Protein 6M4C (pdb70)

GO terms:
  GO:0030448 hyphal growth (P, IGI)
  GO:0032233 positive regulation of actin filament bundle assembly (P, IMP)
  GO:0030448 hyphal growth (P, IPI)

Secondary structure (DSSP, 8-state):
--S---STTSPEEEEE-TTS-HHHHHHHHHHHHHHHTTT---EEEETTT-HHHHHHHHHHTTT--S-EEEETTEEEEEHHHHHHHHHTT-HHHHHH--

Sequence (98 aa):
IEIRKHLESQPVYIFTSLAGGMQVILRSNNLAAILQGNGIKFEYRDLGTDEEAKKIWKRQANGKTLPGVVRGDDYIGNWQEIEDANEEYRLRELLYET

Nearest PDB structures (foldseek):
  6m4c-assembly1_A-2  TM=1.010E+00  e=4.811E-21  Candida albicans SC5314
  6abs-assembly1_B  TM=9.326E-01  e=2.387E-12  Saccharomyces cerevisiae S288C
  2mma-assembly1_A  TM=7.161E-01  e=2.991E-04  Arabidopsis thaliana
  2yan-assembly2_B  TM=6.961E-01  e=3.204E-04  Homo sapiens
  3zyw-assembly1_A  TM=6.732E-01  e=2.991E-04  Homo sapiens

InterPro domains:
  IPR006993 SH3-binding, glutamic acid-rich protein [PF04908] (809-892)
  IPR036249 Thioredoxin-like superfamily [SSF52833] (800-892)

Organism: Candida albicans (strain SC5314 / ATCC MYA-2876) (NCBI:txid237561)

B-factor: mean 99.26, std 18.31, range [59.46, 165.06]

Foldseek 3Di:
DDPDQCLLVWAKEKEFAPVQDPVLVVLVVVQVCLCVVVVHDHYYDHCVPCVLRVVLCVPAVVPDDHIAMATHSRGQTGSVVCVVCVVVVNNVVSRRVD

Radius of gyration: 12.98 Å; Cα contacts (8 Å, |Δi|>4): 142; chains: 1; bounding box: 20×44×30 Å

Solvent-accessible surface area: 5755 Å² total; per-residue (Å²): 166,84,116,78,51,110,52,109,92,48,68,12,26,0,2,8,29,131,98,36,44,80,128,26,84,86,11,5,87,84,3,14,62,35,0,141,69,50,69,8,92,56,122,100,55,37,34,51,123,39,76,70,0,106,64,34,30,71,76,72,0,123,74,80,88,30,0,0,0,0,5,17,68,58,22,18,0,4,89,81,64,1,24,79,9,38,126,105,197,133,8,116,95,36,0,28,135,89

Structure (mmCIF, N/CA/C/O backbone):
data_6M4C
#
_entry.id   6M4C
#
_cell.length_a   95.116
_cell.length_b   95.116
_cell.length_c   74.119
_cell.angle_alpha   90.00
_cell.angle_beta   90.00
_cell.angle_gamma   120.00
#
_symmetry.space_group_name_H-M   'P 61 2 2'
#
loop_
_entity.id
_entity.type
_entity.pdbx_description
1 polymer 'C. albicans actin interacting protein Aip5'
2 water water
#
loop_
_atom_site.group_PDB
_atom_site.id
_atom_site.type_symbol
_atom_site.label_atom_id
_atom_site.label_alt_id
_atom_site.label_comp_id
_atom_site.label_asym_id
_atom_site.label_entity_id
_atom_site.label_seq_id
_atom_site.pdbx_PDB_ins_code
_atom_site.Cartn_x
_atom_site.Cartn_y
_atom_site.Cartn_z
_atom_site.occupancy
_atom_site.B_iso_or_equiv
_atom_site.auth_seq_id
_atom_site.auth_comp_id
_atom_site.auth_asym_id
_atom_site.auth_atom_id
_atom_site.pdbx_PDB_model_num
ATOM 1 N N . ILE A 1 1 ? 17.279 70.871 41.704 1.00 119.35 2 ILE A N 1
ATOM 2 C CA . ILE A 1 1 ? 18.552 70.269 41.195 1.00 126.00 2 ILE A CA 1
ATOM 3 C C . ILE A 1 1 ? 18.527 70.330 39.674 1.00 132.01 2 ILE A C 1
ATOM 4 O O . ILE A 1 1 ? 18.840 71.367 39.095 1.00 158.55 2 ILE A O 1
ATOM 6 N N . GLU A 1 2 ? 18.157 69.204 39.056 1.00 123.42 3 GLU A N 1
ATOM 7 C CA . GLU A 1 2 ? 18.039 69.045 37.615 1.00 125.18 3 GLU A CA 1
ATOM 8 C C . GLU A 1 2 ? 16.906 68.048 37.402 1.00 131.16 3 GLU A C 1
ATOM 9 O O . GLU A 1 2 ? 16.209 67.731 38.357 1.00 153.09 3 GLU A O 1
ATOM 11 N N . ILE A 1 3 ? 16.723 67.531 36.182 1.00 123.63 4 ILE A N 1
ATOM 12 C CA . ILE A 1 3 ? 15.982 66.282 36.071 1.00 122.34 4 ILE A CA 1
ATOM 13 C C . ILE A 1 3 ? 16.977 65.112 36.042 1.00 137.78 4 ILE A C 1
ATOM 14 O O . ILE A 1 3 ? 16.904 64.241 35.172 1.00 130.90 4 ILE A O 1
ATOM 16 N N . ARG A 1 4 ? 17.920 65.104 37.004 1.00 136.55 5 ARG A N 1
ATOM 17 C CA . ARG A 1 4 ? 18.875 64.016 37.169 1.00 115.83 5 ARG A CA 1
ATOM 18 C C . ARG A 1 4 ? 18.165 62.878 37.909 1.00 136.74 5 ARG A C 1
ATOM 19 O O . ARG A 1 4 ? 17.591 63.112 38.975 1.00 118.88 5 ARG A O 1
ATOM 21 N N . LYS A 1 5 ? 18.162 61.675 37.292 1.00 149.63 6 LYS A N 1
ATOM 22 C CA . LYS A 1 5 ? 17.534 60.450 37.785 1.00 122.62 6 LYS A CA 1
ATOM 23 C C . LYS A 1 5 ? 18.072 60.139 39.171 1.00 141.44 6 LYS A C 1
ATOM 24 O O . LYS A 1 5 ? 17.410 60.484 40.145 1.00 144.93 6 LYS A O 1
ATOM 26 N N . HIS A 1 6 ? 19.255 59.489 39.222 1.00 131.02 7 HIS A N 1
ATOM 27 C CA . HIS A 1 6 ? 19.897 59.100 40.474 1.00 126.44 7 HIS A CA 1
ATOM 28 C C . HIS A 1 6 ? 19.124 57.963 41.147 1.00 117.69 7 HIS A C 1
ATOM 29 O O . HIS A 1 6 ? 19.707 57.155 41.875 1.00 97.22 7 HIS A O 1
ATOM 36 N N . LEU A 1 7 ? 17.803 57.933 40.923 1.00 90.56 8 LEU A N 1
ATOM 37 C CA . LEU A 1 7 ? 17.005 56.809 41.355 1.00 85.15 8 LEU A CA 1
ATOM 38 C C . LEU A 1 7 ? 17.498 55.580 40.608 1.00 98.12 8 LEU A C 1
ATOM 39 O O . LEU A 1 7 ? 17.356 54.460 41.093 1.00 99.11 8 LEU A O 1
ATOM 44 N N . GLU A 1 8 ? 18.070 55.805 39.416 1.00 109.41 9 GLU A N 1
ATOM 45 C CA . GLU A 1 8 ? 18.636 54.706 38.647 1.00 103.98 9 GLU A CA 1
ATOM 46 C C . GLU A 1 8 ? 19.923 54.214 39.321 1.00 100.35 9 GLU A C 1
ATOM 47 O O . GLU A 1 8 ? 20.229 53.020 39.321 1.00 97.16 9 GLU A O 1
ATOM 53 N N . SER A 1 9 ? 20.634 55.134 39.972 1.00 87.94 10 SER A N 1
ATOM 54 C CA . SER A 1 9 ? 21.924 54.817 40.552 1.00 93.46 10 SER A CA 1
ATOM 55 C C . SER A 1 9 ? 21.774 54.148 41.919 1.00 97.62 10 SER A C 1
ATOM 56 O O . SER A 1 9 ? 22.759 53.960 42.635 1.00 109.48 10 SER A O 1
ATOM 59 N N . GLN A 1 10 ? 20.551 53.774 42.288 1.00 92.42 11 GLN A N 1
ATOM 60 C CA . GLN A 1 10 ? 20.331 53.431 43.679 1.00 93.91 11 GLN A CA 1
ATOM 61 C C . GLN A 1 10 ? 20.257 51.920 43.847 1.00 90.23 11 GLN A C 1
ATOM 62 O O . GLN A 1 10 ? 19.784 51.224 42.958 1.00 95.31 11 GLN A O 1
ATOM 68 N N . PRO A 1 11 ? 20.744 51.375 44.983 1.00 86.44 12 PRO A N 1
ATOM 69 C CA . PRO A 1 11 ? 20.801 49.931 45.196 1.00 85.43 12 PRO A CA 1
ATOM 70 C C . PRO A 1 11 ? 19.445 49.263 45.053 1.00 79.24 12 PRO A C 1
ATOM 71 O O . PRO A 1 11 ? 18.498 49.644 45.724 1.00 104.25 12 PRO A O 1
ATOM 75 N N . VAL A 1 12 ? 19.355 48.257 44.187 1.00 77.31 13 VAL A N 1
ATOM 76 C CA . VAL A 1 12 ? 18.132 47.473 44.112 1.00 77.23 13 VAL A CA 1
ATOM 77 C C . VAL A 1 12 ? 18.301 46.171 44.897 1.00 81.51 13 VAL A C 1
ATOM 78 O O . VAL A 1 12 ? 19.303 45.489 44.768 1.00 91.78 13 VAL A O 1
ATOM 82 N N . TYR A 1 13 ? 17.328 45.841 45.745 1.00 82.17 14 TYR A N 1
ATOM 83 C CA . TYR A 1 13 ? 17.455 44.654 46.566 1.00 76.14 14 TYR A CA 1
ATOM 84 C C . TYR A 1 13 ? 16.232 43.797 46.343 1.00 81.82 14 TYR A C 1
ATOM 85 O O . TYR A 1 13 ? 15.143 44.331 46.133 1.00 90.84 14 TYR A O 1
ATOM 94 N N . ILE A 1 14 ? 16.463 42.482 46.365 1.00 76.98 15 ILE A N 1
ATOM 95 C CA . ILE A 1 14 ? 15.424 41.517 46.651 1.00 76.37 15 ILE A CA 1
ATOM 96 C C . ILE A 1 14 ? 15.444 41.205 48.145 1.00 92.53 15 ILE A C 1
ATOM 97 O O . ILE A 1 14 ? 16.416 40.651 48.663 1.00 91.35 15 ILE A O 1
ATOM 102 N N . PHE A 1 15 ? 14.353 41.589 48.826 1.00 92.77 16 PHE A N 1
ATOM 103 C CA . PHE A 1 15 ? 14.145 41.230 50.215 1.00 74.15 16 PHE A CA 1
ATOM 104 C C . PHE A 1 15 ? 13.576 39.820 50.217 1.00 76.94 16 PHE A C 1
ATOM 105 O O . PHE A 1 15 ? 12.728 39.505 49.380 1.00 82.94 16 PHE A O 1
ATOM 113 N N . THR A 1 16 ? 14.100 38.968 51.105 1.00 75.12 17 THR A N 1
ATOM 114 C CA . THR A 1 16 ? 13.672 37.577 51.136 1.00 80.83 17 THR A CA 1
ATOM 115 C C . THR A 1 16 ? 14.068 36.914 52.457 1.00 88.08 17 THR A C 1
ATOM 116 O O . THR A 1 16 ? 14.658 37.553 53.339 1.00 85.66 17 THR A O 1
ATOM 120 N N . SER A 1 17 ? 13.722 35.623 52.575 1.00 80.82 18 SER A N 1
ATOM 121 C CA . SER A 1 17 ? 14.144 34.831 53.719 1.00 96.94 18 SER A CA 1
ATOM 122 C C . SER A 1 17 ? 14.560 33.429 53.287 1.00 96.55 18 SER A C 1
ATOM 123 O O . SER A 1 17 ? 13.738 32.665 52.799 1.00 92.19 18 SER A O 1
ATOM 126 N N . LEU A 1 18 ? 15.834 33.095 53.519 1.00 105.96 19 LEU A N 1
ATOM 127 C CA . LEU A 1 18 ? 16.363 31.779 53.205 1.00 104.01 19 LEU A CA 1
ATOM 128 C C . LEU A 1 18 ? 15.820 30.758 54.196 1.00 101.51 19 LEU A C 1
ATOM 129 O O . LEU A 1 18 ? 16.034 29.563 54.035 1.00 103.97 19 LEU A O 1
ATOM 134 N N . ALA A 1 19 ? 15.109 31.235 55.214 1.00 106.05 20 ALA A N 1
ATOM 135 C CA . ALA A 1 19 ? 14.484 30.333 56.160 1.00 108.89 20 ALA A CA 1
ATOM 136 C C . ALA A 1 19 ? 12.972 30.308 55.930 1.00 119.20 20 ALA A C 1
ATOM 137 O O . ALA A 1 19 ? 12.212 29.832 56.771 1.00 126.47 20 ALA A O 1
ATOM 139 N N . GLY A 1 20 ? 12.540 30.796 54.762 1.00 115.92 21 GLY A N 1
ATOM 140 C CA . GLY A 1 20 ? 11.135 31.079 54.519 1.00 121.36 21 GLY A CA 1
ATOM 141 C C . GLY A 1 20 ? 10.376 29.935 53.853 1.00 123.34 21 GLY A C 1
ATOM 142 O O . GLY A 1 20 ? 9.173 30.063 53.603 1.00 122.18 21 GLY A O 1
ATOM 143 N N . GLY A 1 21 ? 11.077 28.825 53.584 1.00 96.84 22 GLY A N 1
ATOM 144 C CA . GLY A 1 21 ? 10.458 27.688 52.924 1.00 94.42 22 GLY A CA 1
ATOM 145 C C . GLY A 1 21 ? 10.759 27.722 51.433 1.00 104.50 22 GLY A C 1
ATOM 146 O O . GLY A 1 21 ? 11.197 28.755 50.939 1.00 118.07 22 GLY A O 1
ATOM 147 N N . MET A 1 22 ? 10.538 26.591 50.742 1.00 109.58 23 MET A N 1
ATOM 148 C CA . MET A 1 22 ? 10.985 26.402 49.368 1.00 108.48 23 MET A CA 1
ATOM 149 C C . MET A 1 22 ? 10.212 27.350 48.450 1.00 116.44 23 MET A C 1
ATOM 150 O O . MET A 1 22 ? 10.780 27.943 47.523 1.00 115.42 23 MET A O 1
ATOM 152 N N . GLN A 1 23 ? 8.921 27.535 48.759 1.00 109.10 24 GLN A N 1
ATOM 153 C CA . GLN A 1 23 ? 8.070 28.421 47.976 1.00 117.43 24 GLN A CA 1
ATOM 154 C C . GLN A 1 23 ? 8.708 29.805 47.863 1.00 113.18 24 GLN A C 1
ATOM 155 O O . GLN A 1 23 ? 8.749 30.377 46.783 1.00 111.56 24 GLN A O 1
ATOM 161 N N . VAL A 1 24 ? 9.208 30.327 48.986 1.00 109.88 25 VAL A N 1
ATOM 162 C CA . VAL A 1 24 ? 9.772 31.663 49.053 1.00 102.22 25 VAL A CA 1
ATOM 163 C C . VAL A 1 24 ? 11.075 31.752 48.257 1.00 118.31 25 VAL A C 1
ATOM 164 O O . VAL A 1 24 ? 11.269 32.725 47.529 1.00 122.89 25 VAL A O 1
ATOM 168 N N . ILE A 1 25 ? 11.975 30.765 48.408 1.00 115.95 26 ILE A N 1
ATOM 169 C CA . ILE A 1 25 ? 13.190 30.739 47.602 1.00 117.95 26 ILE A CA 1
ATOM 170 C C . ILE A 1 25 ? 12.833 30.486 46.131 1.00 120.31 26 ILE A C 1
ATOM 171 O O . ILE A 1 25 ? 13.506 30.990 45.228 1.00 116.12 26 ILE A O 1
ATOM 176 N N . LEU A 1 26 ? 11.766 29.712 45.883 1.00 113.83 27 LEU A N 1
ATOM 177 C CA . LEU A 1 26 ? 11.354 29.489 44.507 1.00 107.75 27 LEU A CA 1
ATOM 178 C C . LEU A 1 26 ? 10.909 30.814 43.889 1.00 109.05 27 LEU A C 1
ATOM 179 O O . LEU A 1 26 ? 11.320 31.147 42.784 1.00 105.23 27 LEU A O 1
ATOM 184 N N . ARG A 1 27 ? 10.064 31.546 44.628 1.00 105.32 28 ARG A N 1
ATOM 185 C CA . ARG A 1 27 ? 9.530 32.844 44.252 1.00 96.17 28 ARG A CA 1
ATOM 186 C C . ARG A 1 27 ? 10.683 33.835 44.120 1.00 97.24 28 ARG A C 1
ATOM 187 O O . ARG A 1 27 ? 10.597 34.794 43.353 1.00 101.40 28 ARG A O 1
ATOM 189 N N . SER A 1 28 ? 11.767 33.578 44.862 1.00 93.75 29 SER A N 1
ATOM 190 C CA . SER A 1 28 ? 12.930 34.444 44.818 1.00 94.73 29 SER A CA 1
ATOM 191 C C . SER A 1 28 ? 13.712 34.214 43.528 1.00 97.13 29 SER A C 1
ATOM 192 O O . SER A 1 28 ? 14.304 35.143 42.991 1.00 95.61 29 SER A O 1
ATOM 195 N N . ASN A 1 29 ? 13.704 32.981 43.012 1.00 92.22 30 ASN A N 1
ATOM 196 C CA . ASN A 1 29 ? 14.403 32.759 41.760 1.00 85.20 30 ASN A CA 1
ATOM 197 C C . ASN A 1 29 ? 13.693 33.484 40.626 1.00 93.10 30 ASN A C 1
ATOM 198 O O . ASN A 1 29 ? 14.327 34.222 39.872 1.00 98.95 30 ASN A O 1
ATOM 203 N N . ASN A 1 30 ? 12.370 33.294 40.575 1.00 99.04 31 ASN A N 1
ATOM 204 C CA . ASN A 1 30 ? 11.464 33.879 39.602 1.00 87.57 31 ASN A CA 1
ATOM 205 C C . ASN A 1 30 ? 11.611 35.391 39.571 1.00 89.11 31 ASN A C 1
ATOM 206 O O . ASN A 1 30 ? 11.661 36.000 38.502 1.00 105.97 31 ASN A O 1
ATOM 211 N N . LEU A 1 31 ? 11.686 35.986 40.759 1.00 79.21 32 LEU A N 1
ATOM 212 C CA . LEU A 1 31 ? 11.862 37.427 40.860 1.00 89.73 32 LEU A CA 1
ATOM 213 C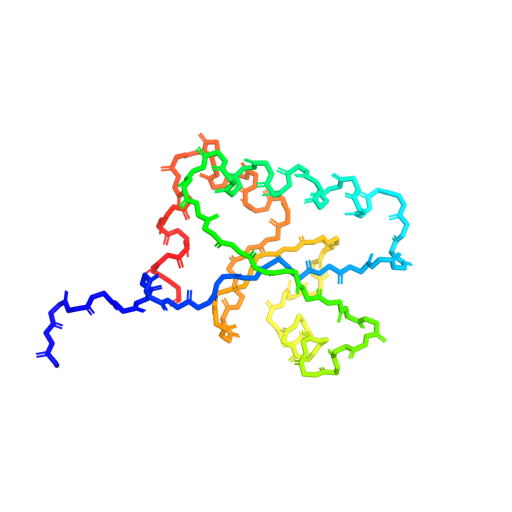 C . LEU A 1 31 ? 13.231 37.866 40.320 1.00 93.75 32 LEU A C 1
ATOM 214 O O . LEU A 1 31 ? 13.344 38.928 39.701 1.00 89.99 32 LEU A O 1
ATOM 219 N N . ALA A 1 32 ? 14.275 37.054 40.556 1.00 89.05 33 ALA A N 1
ATOM 220 C CA . ALA A 1 32 ? 15.608 37.402 40.095 1.00 76.67 33 ALA A CA 1
ATOM 221 C C . ALA A 1 32 ? 15.653 37.306 38.574 1.00 81.20 33 ALA A C 1
ATOM 222 O O . ALA A 1 32 ? 16.292 38.125 37.914 1.00 82.06 33 ALA A O 1
ATOM 224 N N . ALA A 1 33 ? 14.958 36.298 38.032 1.00 80.07 34 ALA A N 1
ATOM 225 C CA . ALA A 1 33 ? 14.919 36.065 36.595 1.00 79.48 34 ALA A CA 1
ATOM 226 C C . ALA A 1 33 ? 14.331 37.291 35.896 1.00 85.28 34 ALA A C 1
ATOM 227 O O . ALA A 1 33 ? 14.870 37.776 34.903 1.00 84.60 34 ALA A O 1
ATOM 229 N N . ILE A 1 34 ? 13.231 37.817 36.447 1.00 86.07 35 ILE A N 1
ATOM 230 C CA . ILE A 1 34 ? 12.651 39.024 35.894 1.00 77.19 35 ILE A CA 1
ATOM 231 C C . ILE A 1 34 ? 13.660 40.165 35.976 1.00 77.32 35 ILE A C 1
ATOM 232 O O . ILE A 1 34 ? 13.726 40.990 35.072 1.00 78.14 35 ILE A O 1
ATOM 237 N N . LEU A 1 35 ? 14.371 40.275 37.104 1.00 75.19 36 LEU A N 1
ATOM 238 C CA . LEU A 1 35 ? 15.203 41.451 37.281 1.00 77.58 36 LEU A CA 1
ATOM 239 C C . LEU A 1 35 ? 16.352 41.388 36.285 1.00 86.28 36 LEU A C 1
ATOM 240 O O . LEU A 1 35 ? 16.729 42.407 35.691 1.00 79.89 36 LEU A O 1
ATOM 245 N N . GLN A 1 36 ? 16.844 40.156 36.094 1.00 91.20 37 GLN A N 1
ATOM 246 C CA . GLN A 1 36 ? 18.048 39.897 35.328 1.00 90.11 37 GLN A CA 1
ATOM 247 C C . GLN A 1 36 ? 17.675 39.997 33.857 1.00 80.07 37 GLN A C 1
ATOM 248 O O . GLN A 1 36 ? 18.369 40.656 33.095 1.00 78.29 37 GLN A O 1
ATOM 254 N N . GLY A 1 37 ? 16.513 39.432 33.515 1.00 78.45 38 GLY A N 1
ATOM 255 C CA . GLY A 1 37 ? 15.845 39.648 32.238 1.00 84.73 38 GLY A CA 1
ATOM 256 C C . GLY A 1 37 ? 15.663 41.108 31.789 1.00 82.42 38 GLY A C 1
ATOM 257 O O . GLY A 1 37 ? 15.432 41.363 30.609 1.00 110.61 38 GLY A O 1
ATOM 258 N N . ASN A 1 38 ? 15.774 42.071 32.707 1.00 79.97 39 ASN A N 1
ATOM 259 C CA . ASN A 1 38 ? 15.393 43.436 32.415 1.00 73.33 39 ASN A CA 1
ATOM 260 C C . ASN A 1 38 ? 16.586 44.348 32.629 1.00 77.74 39 ASN A C 1
ATOM 261 O O . ASN A 1 38 ? 16.421 45.569 32.727 1.00 84.43 39 ASN A O 1
ATOM 266 N N . GLY A 1 39 ? 17.766 43.731 32.733 1.00 68.93 40 GLY A N 1
ATOM 267 C CA . GLY A 1 39 ? 18.991 44.503 32.858 1.00 70.28 40 GLY A CA 1
ATOM 268 C C . GLY A 1 39 ? 19.227 45.082 34.255 1.00 79.64 40 GLY A C 1
ATOM 269 O O . GLY A 1 39 ? 20.086 45.955 34.425 1.00 78.79 40 GLY A O 1
ATOM 270 N N . ILE A 1 40 ? 18.504 44.578 35.270 1.00 75.85 41 ILE A N 1
ATOM 271 C CA . ILE A 1 40 ? 18.499 45.283 36.544 1.00 80.99 41 ILE A CA 1
ATOM 272 C C . ILE A 1 40 ? 19.396 44.501 37.492 1.00 74.05 41 ILE A C 1
ATOM 273 O O . ILE A 1 40 ? 19.114 43.342 37.763 1.00 78.16 41 ILE A O 1
ATOM 278 N N . LYS A 1 41 ? 20.506 45.114 37.926 1.00 72.76 42 LYS A N 1
ATOM 279 C CA . LYS A 1 41 ? 21.398 44.462 38.884 1.00 83.50 42 LYS A CA 1
ATOM 280 C C . LYS A 1 41 ? 20.730 44.515 40.261 1.00 76.72 42 LYS A C 1
ATOM 281 O O . LYS A 1 41 ? 19.934 45.413 40.510 1.00 78.36 42 LYS A O 1
ATOM 283 N N . PHE A 1 42 ? 21.062 43.567 41.152 1.00 90.14 43 PHE A N 1
ATOM 284 C CA . PHE A 1 42 ? 20.462 43.517 42.482 1.00 82.60 43 PHE A CA 1
ATOM 285 C C . PHE A 1 42 ? 21.270 42.687 43.493 1.00 79.16 43 PHE A C 1
ATOM 286 O O . PHE A 1 42 ? 21.980 41.757 43.134 1.00 103.15 43 PHE A O 1
ATOM 294 N N . GLU A 1 43 ? 21.153 43.024 44.784 1.00 87.92 44 GLU A N 1
ATOM 295 C CA . GLU A 1 43 ? 21.693 42.209 45.863 1.00 79.03 44 GLU A CA 1
ATOM 296 C C . GLU A 1 43 ? 20.523 41.710 46.703 1.00 80.39 44 GLU A C 1
ATOM 297 O O . GLU A 1 43 ? 19.548 42.439 46.866 1.00 98.46 44 GLU A O 1
ATOM 303 N N . TYR A 1 44 ? 20.637 40.480 47.233 1.00 84.03 45 TYR A N 1
ATOM 304 C CA . TYR A 1 44 ? 19.686 39.911 48.179 1.00 82.73 45 TYR A CA 1
ATOM 305 C C . TYR A 1 44 ? 19.911 40.471 49.588 1.00 89.86 45 TYR A C 1
ATOM 306 O O . TYR A 1 44 ? 21.020 40.878 49.944 1.00 85.88 45 TYR A O 1
ATOM 315 N N . ARG A 1 45 ? 18.822 40.545 50.370 1.00 97.86 46 ARG A N 1
ATOM 316 C CA . ARG A 1 45 ? 18.855 40.895 51.788 1.00 81.43 46 ARG A CA 1
ATOM 317 C C . ARG A 1 45 ? 18.030 39.842 52.514 1.00 84.94 46 ARG A C 1
ATOM 318 O O . ARG A 1 45 ? 16.924 39.530 52.058 1.00 80.34 46 ARG A O 1
ATOM 326 N N . ASP A 1 46 ? 18.610 39.258 53.579 1.00 79.52 47 ASP A N 1
ATOM 327 C CA . ASP A 1 46 ? 17.958 38.231 54.376 1.00 92.82 47 ASP A CA 1
ATOM 328 C C . ASP A 1 46 ? 17.312 38.891 55.592 1.00 106.96 47 ASP A C 1
ATOM 329 O O . ASP A 1 46 ? 17.921 39.725 56.254 1.00 94.72 47 ASP A O 1
ATOM 334 N N . LEU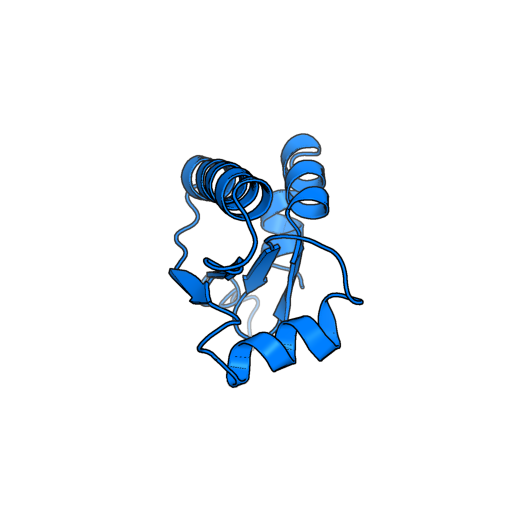 A 1 47 ? 16.066 38.510 55.883 1.00 113.16 48 LEU A N 1
ATOM 335 C CA . LEU A 1 47 ? 15.338 39.118 56.985 1.00 122.47 48 LEU A CA 1
ATOM 336 C C . LEU A 1 47 ? 15.546 38.293 58.253 1.00 118.79 48 LEU A C 1
ATOM 337 O O . LEU A 1 47 ? 14.883 38.515 59.263 1.00 158.11 48 LEU A O 1
ATOM 342 N N . GLY A 1 48 ? 16.444 37.311 58.150 1.00 99.78 49 GLY A N 1
ATOM 343 C CA . GLY A 1 48 ? 16.829 36.444 59.245 1.00 103.44 49 GLY A CA 1
ATOM 344 C C . GLY A 1 48 ? 18.047 36.996 59.982 1.00 109.36 49 GLY A C 1
ATOM 345 O O . GLY A 1 48 ? 18.298 36.612 61.120 1.00 130.52 49 GLY A O 1
ATOM 346 N N . THR A 1 49 ? 18.755 37.938 59.341 1.00 99.94 50 THR A N 1
ATOM 347 C CA . THR A 1 49 ? 20.099 38.323 59.731 1.00 102.69 50 THR A CA 1
ATOM 348 C C . THR A 1 49 ? 20.312 39.805 59.433 1.00 101.96 50 THR A C 1
ATOM 349 O O . THR A 1 49 ? 21.383 40.344 59.708 1.00 103.32 50 THR A O 1
ATOM 353 N N . ASP A 1 50 ? 19.281 40.475 58.900 1.00 120.02 51 ASP A N 1
ATOM 354 C CA . ASP A 1 50 ? 19.384 41.907 58.641 1.00 126.85 51 ASP A CA 1
ATOM 355 C C . ASP A 1 50 ? 18.253 42.650 59.350 1.00 118.85 51 ASP A C 1
ATOM 356 O O . ASP A 1 50 ? 17.225 42.927 58.749 1.00 125.86 51 ASP A O 1
ATOM 361 N N . GLU A 1 51 ? 18.462 42.989 60.626 1.00 115.69 52 GLU A N 1
ATOM 362 C CA . GLU A 1 51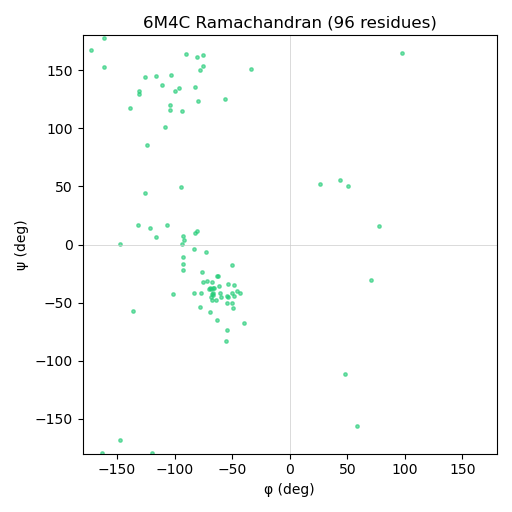 ? 17.499 43.755 61.399 1.00 113.14 52 GLU A CA 1
ATOM 363 C C . GLU A 1 51 ? 17.095 44.998 60.597 1.00 108.39 52 GLU A C 1
ATOM 364 O O . GLU A 1 51 ? 15.911 45.257 60.397 1.00 113.68 52 GLU A O 1
ATOM 366 N N . GLU A 1 52 ? 18.074 45.758 60.092 1.00 104.35 53 GLU A N 1
ATOM 367 C CA . GLU A 1 52 ? 17.762 46.935 59.289 1.00 110.56 53 GLU A CA 1
ATOM 368 C C . GLU A 1 52 ? 16.683 46.638 58.239 1.00 125.48 53 GLU A C 1
ATOM 369 O O . GLU A 1 52 ? 15.799 47.460 58.060 1.00 135.41 53 GLU A O 1
ATOM 371 N N . ALA A 1 53 ? 16.723 45.459 57.590 1.00 128.81 54 ALA A N 1
ATOM 372 C CA . ALA A 1 53 ? 15.880 45.118 56.445 1.00 106.25 54 ALA A CA 1
ATOM 373 C C . ALA A 1 53 ? 14.494 44.624 56.855 1.00 104.02 54 ALA A C 1
ATOM 374 O O . ALA A 1 53 ? 13.507 44.950 56.207 1.00 118.42 54 ALA A O 1
ATOM 376 N N . LYS A 1 54 ? 14.437 43.793 57.897 1.00 101.00 55 LYS A N 1
ATOM 377 C CA . LYS A 1 54 ? 13.205 43.348 58.531 1.00 108.54 55 LYS A CA 1
ATOM 378 C C . LYS A 1 54 ? 12.310 44.560 58.807 1.00 115.74 55 LYS A C 1
ATOM 379 O O . LYS A 1 54 ? 11.079 44.461 58.729 1.00 87.58 55 LYS A O 1
ATOM 385 N N . LYS A 1 55 ? 12.966 45.693 59.132 1.00 104.82 56 LYS A N 1
ATOM 386 C CA . LYS A 1 55 ? 12.348 46.927 59.595 1.00 98.25 56 LYS A CA 1
ATOM 387 C C . LYS A 1 55 ? 12.054 47.867 58.429 1.00 112.28 56 LYS A C 1
ATOM 388 O O . LYS A 1 55 ? 11.608 48.990 58.643 1.00 138.54 56 LYS A O 1
ATOM 390 N N . ILE A 1 56 ? 12.308 47.425 57.194 1.00 118.97 57 ILE A N 1
ATOM 391 C CA . ILE A 1 56 ? 11.750 48.148 56.063 1.00 97.17 57 ILE A CA 1
ATOM 392 C C . ILE A 1 56 ? 10.542 47.349 55.607 1.00 93.04 57 ILE A C 1
ATOM 393 O O . ILE A 1 56 ? 9.475 47.900 55.350 1.00 96.17 57 ILE A O 1
ATOM 398 N N . TRP A 1 57 ? 10.705 46.029 55.563 1.00 83.35 58 TRP A N 1
ATOM 399 C CA . TRP A 1 57 ? 9.567 45.251 55.126 1.00 93.35 58 TRP A CA 1
ATOM 400 C C . TRP A 1 57 ? 8.413 45.477 56.087 1.00 111.53 58 TRP A C 1
ATOM 401 O O . TRP A 1 57 ? 7.276 45.519 55.629 1.00 122.77 58 TRP A O 1
ATOM 412 N N . LYS A 1 58 ? 8.738 45.637 57.388 1.00 120.29 59 LYS A N 1
ATOM 413 C CA . LYS A 1 58 ? 7.791 45.936 58.458 1.00 116.24 59 LYS A CA 1
ATOM 414 C C . LYS A 1 58 ? 6.977 47.180 58.111 1.00 112.25 59 LYS A C 1
ATOM 415 O O . LYS A 1 58 ? 5.791 47.076 57.783 1.00 102.12 59 LYS A O 1
ATOM 417 N N . ARG A 1 59 ? 7.630 48.348 58.191 1.00 90.77 60 ARG A N 1
ATOM 418 C CA . ARG A 1 59 ? 7.020 49.590 57.744 1.00 89.29 60 ARG A CA 1
ATOM 419 C C . ARG A 1 59 ? 6.223 49.383 56.441 1.00 108.43 60 ARG A C 1
ATOM 420 O O . ARG A 1 59 ? 4.992 49.386 56.473 1.00 104.80 60 ARG A O 1
ATOM 422 N N . GLN A 1 60 ? 6.903 49.089 55.314 1.00 110.75 61 GLN A N 1
ATOM 423 C CA . GLN A 1 60 ? 6.407 49.409 53.976 1.00 97.89 61 GLN A CA 1
ATOM 424 C C . GLN A 1 60 ? 5.597 48.309 53.273 1.00 95.46 61 GLN A C 1
ATOM 425 O O . GLN A 1 60 ? 4.820 48.597 52.372 1.00 114.16 61 GLN A O 1
ATOM 431 N N . ALA A 1 61 ? 5.738 47.045 53.644 1.00 90.40 62 ALA A N 1
ATOM 432 C CA . ALA A 1 61 ? 5.214 46.036 52.742 1.00 91.03 62 ALA A CA 1
ATOM 433 C C . ALA A 1 61 ? 3.719 45.813 52.930 1.00 105.28 62 ALA A C 1
ATOM 434 O O . ALA A 1 61 ? 3.136 44.984 52.221 1.00 102.46 62 ALA A O 1
ATOM 436 N N . ASN A 1 62 ? 3.146 46.499 53.935 1.00 127.88 63 ASN A N 1
ATOM 437 C CA . ASN A 1 62 ? 1.826 46.188 54.472 1.00 111.84 63 ASN A CA 1
ATOM 438 C C . ASN A 1 62 ? 1.686 44.677 54.639 1.00 109.52 63 ASN A C 1
ATOM 439 O O . ASN A 1 62 ? 0.758 44.085 54.078 1.00 91.93 63 ASN A O 1
ATOM 444 N N . GLY A 1 63 ? 2.647 44.099 55.393 1.00 99.70 64 GLY A N 1
ATOM 445 C CA . GLY A 1 63 ? 2.856 42.671 55.575 1.00 85.66 64 GLY A CA 1
ATOM 446 C C . GLY A 1 63 ? 2.344 41.845 54.393 1.00 107.89 64 GLY A C 1
ATOM 447 O O . GLY A 1 63 ? 1.578 40.900 54.589 1.00 104.94 64 GLY A O 1
ATOM 448 N N . LYS A 1 64 ? 2.760 42.204 53.165 1.00 108.84 65 LYS A N 1
ATOM 449 C CA . LYS A 1 64 ? 2.552 41.295 52.045 1.00 114.79 65 LYS A CA 1
ATOM 450 C C . LYS A 1 64 ? 3.651 40.236 52.060 1.00 106.12 65 LYS A C 1
ATOM 451 O O . LYS A 1 64 ? 4.702 40.457 52.658 1.00 106.87 65 LYS A O 1
ATOM 457 N N . THR A 1 65 ? 3.400 39.124 51.351 1.00 106.82 66 THR A N 1
ATOM 458 C CA . THR A 1 65 ? 4.072 37.838 51.490 1.00 100.50 66 THR A CA 1
ATOM 459 C C . THR A 1 65 ? 5.308 37.686 50.598 1.00 120.81 66 THR A C 1
ATOM 460 O O . THR A 1 65 ? 5.462 38.406 49.613 1.00 122.32 66 THR A O 1
ATOM 464 N N . LEU A 1 66 ? 6.139 36.679 50.936 1.00 146.07 67 LEU A N 1
ATOM 465 C CA . LEU A 1 66 ? 7.251 36.126 50.158 1.00 117.80 67 LEU A CA 1
ATOM 466 C C . LEU A 1 66 ? 8.270 37.215 49.837 1.00 104.69 67 LEU A C 1
ATOM 467 O O . LEU A 1 66 ? 8.345 38.183 50.613 1.00 94.55 67 LEU A O 1
ATOM 469 N N . PRO A 1 67 ? 9.093 37.064 48.751 1.00 97.97 68 PRO A N 1
ATOM 470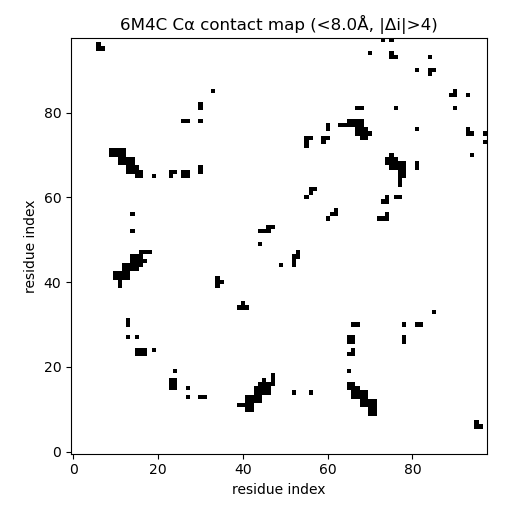 C CA . PRO A 1 67 ? 10.139 38.039 48.426 1.00 90.46 68 PRO A CA 1
ATOM 471 C C . PRO A 1 67 ? 9.558 39.308 47.814 1.00 91.69 68 PRO A C 1
ATOM 472 O O . PRO A 1 67 ? 8.434 39.332 47.320 1.00 94.84 68 PRO A O 1
ATOM 476 N N . GLY A 1 68 ? 10.364 40.362 47.812 1.00 85.72 69 GLY A N 1
ATOM 477 C CA . GLY A 1 68 ? 9.975 41.548 47.080 1.00 80.00 69 GLY A CA 1
ATOM 478 C C . GLY A 1 68 ? 11.184 42.428 46.816 1.00 84.74 69 GLY A C 1
ATOM 479 O O . GLY A 1 68 ? 12.279 42.128 47.288 1.00 84.47 69 GLY A O 1
ATOM 480 N N . VAL A 1 69 ? 10.937 43.530 46.104 1.00 69.56 70 VAL A N 1
ATOM 481 C CA . VAL A 1 69 ? 12.007 44.363 45.609 1.00 74.36 70 VAL A CA 1
ATOM 482 C C . VAL A 1 69 ? 11.964 45.663 46.381 1.00 75.70 70 VAL A C 1
ATOM 483 O O . VAL A 1 69 ? 10.896 46.223 46.535 1.00 94.31 70 VAL A O 1
ATOM 487 N N . VAL A 1 70 ? 13.135 46.158 46.778 1.00 77.92 71 VAL A N 1
ATOM 488 C CA . VAL A 1 70 ? 13.256 47.432 47.457 1.00 77.83 71 VAL A CA 1
ATOM 489 C C . VAL A 1 70 ? 14.351 48.225 46.760 1.00 90.47 71 VAL A C 1
ATOM 490 O O . VAL A 1 70 ? 15.444 47.726 46.525 1.00 96.49 71 VAL A O 1
ATOM 494 N N . ARG A 1 71 ? 14.059 49.479 46.455 1.00 95.05 72 ARG A N 1
ATOM 495 C CA . ARG A 1 71 ? 15.083 50.321 45.882 1.00 91.36 72 ARG A CA 1
ATOM 496 C C . ARG A 1 71 ? 15.574 51.258 46.984 1.00 90.90 72 ARG A C 1
ATOM 497 O O . ARG A 1 71 ? 14.796 52.016 47.549 1.00 105.02 72 ARG A O 1
ATOM 505 N N . GLY A 1 72 ? 16.875 51.177 47.287 1.00 95.95 73 GLY A N 1
ATOM 506 C CA . GLY A 1 72 ? 17.486 51.817 48.440 1.00 87.45 73 GLY A CA 1
ATOM 507 C C . GLY A 1 72 ? 16.678 51.537 49.697 1.00 96.37 73 GLY A C 1
ATOM 508 O O . GLY A 1 72 ? 16.559 50.392 50.133 1.00 95.68 73 GLY A O 1
ATOM 509 N N . ASP A 1 73 ? 16.058 52.599 50.213 1.00 102.23 74 ASP A N 1
ATOM 510 C CA . ASP A 1 73 ? 15.316 52.495 51.451 1.00 98.00 74 ASP A CA 1
ATOM 511 C C . ASP A 1 73 ? 13.846 52.197 51.169 1.00 98.98 74 ASP A C 1
ATOM 512 O O . ASP A 1 73 ? 13.145 51.794 52.096 1.00 113.27 74 ASP A O 1
ATOM 514 N N . ASP A 1 74 ? 13.421 52.295 49.894 1.00 89.29 75 ASP A N 1
ATOM 515 C CA . ASP A 1 74 ? 12.016 52.457 49.516 1.00 88.94 75 ASP A CA 1
ATOM 516 C C . ASP A 1 74 ? 11.401 51.206 48.876 1.00 73.30 75 ASP A C 1
ATOM 517 O O . ASP A 1 74 ? 11.541 50.987 47.679 1.00 91.64 75 ASP A O 1
ATOM 522 N N . TYR A 1 75 ? 10.631 50.424 49.641 1.00 82.13 76 TYR A N 1
ATOM 523 C CA . TYR A 1 75 ? 9.767 49.381 49.087 1.00 81.65 76 TYR A CA 1
ATOM 524 C C . TYR A 1 75 ? 9.201 49.793 47.721 1.00 85.47 76 TYR A C 1
ATOM 525 O O . TYR A 1 75 ? 8.991 50.980 47.453 1.00 91.82 76 TYR A O 1
ATOM 534 N N . ILE A 1 76 ? 8.937 48.790 46.870 1.00 78.37 77 ILE A N 1
ATOM 535 C CA . ILE A 1 76 ? 8.567 48.980 45.474 1.00 72.52 77 ILE A CA 1
ATOM 536 C C . ILE A 1 76 ? 7.419 48.030 45.214 1.00 74.82 77 ILE A C 1
ATOM 537 O O . ILE A 1 76 ? 6.320 48.412 44.806 1.00 81.63 77 ILE A O 1
ATOM 542 N N . GLY A 1 77 ? 7.706 46.765 45.472 1.00 75.57 78 GLY A N 1
ATOM 543 C CA . GLY A 1 77 ? 6.738 45.755 45.106 1.00 88.49 78 GLY A CA 1
ATOM 544 C C . GLY A 1 77 ? 7.184 44.418 45.653 1.00 85.89 78 GLY A C 1
ATOM 545 O O . GLY A 1 77 ? 8.306 44.275 46.120 1.00 102.54 78 GLY A O 1
ATOM 546 N N . ASN A 1 78 ? 6.282 43.460 45.620 1.00 79.69 79 ASN A N 1
ATOM 547 C CA . ASN A 1 78 ? 6.612 42.161 46.155 1.00 82.46 79 ASN A CA 1
ATOM 548 C C . ASN A 1 78 ? 6.472 41.218 44.971 1.00 86.72 79 ASN A C 1
ATOM 549 O O . ASN A 1 78 ? 6.118 41.653 43.877 1.00 83.33 79 ASN A O 1
ATOM 554 N N . TRP A 1 79 ? 6.712 39.929 45.192 1.00 85.63 80 TRP A N 1
ATOM 555 C CA . TRP A 1 79 ? 6.853 39.060 44.048 1.00 89.71 80 TRP A CA 1
ATOM 556 C C . TRP A 1 79 ? 5.637 39.189 43.13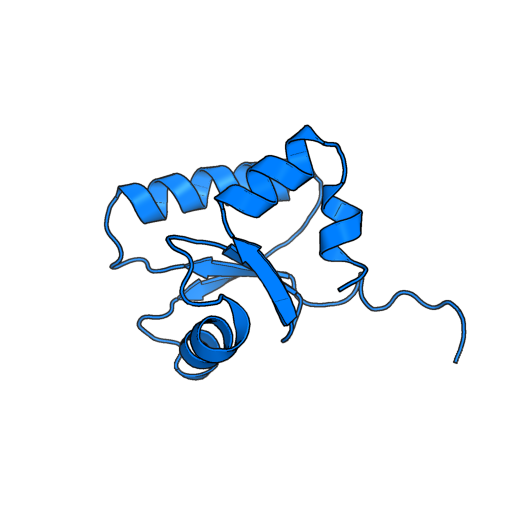8 1.00 94.80 80 TRP A C 1
ATOM 557 O O . TRP A 1 79 ? 5.771 39.095 41.928 1.00 109.76 80 TRP A O 1
ATOM 568 N N . GLN A 1 80 ? 4.460 39.409 43.725 1.00 108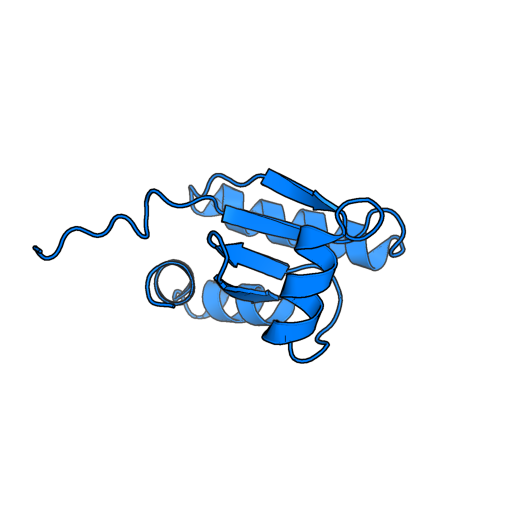.56 81 GLN A N 1
ATOM 569 C CA . GLN A 1 80 ? 3.225 39.388 42.958 1.00 113.85 81 GLN A CA 1
ATOM 570 C C . GLN A 1 80 ? 3.096 40.704 42.191 1.00 108.90 81 GLN A C 1
ATOM 571 O O . GLN A 1 80 ? 2.910 40.723 40.975 1.00 91.19 81 GLN A O 1
ATOM 577 N N . GLU A 1 81 ? 3.197 41.807 42.934 1.00 98.22 82 GLU A N 1
ATOM 578 C CA . GLU A 1 81 ? 3.157 43.131 42.352 1.00 90.91 82 GLU A CA 1
ATOM 579 C C . GLU A 1 81 ? 4.117 43.223 41.167 1.00 104.75 82 GLU A C 1
ATOM 580 O O . GLU A 1 81 ? 3.687 43.618 40.089 1.00 106.96 82 GLU A O 1
ATOM 586 N N . ILE A 1 82 ? 5.403 42.877 41.389 1.00 105.56 83 ILE A N 1
ATOM 587 C CA . ILE A 1 82 ? 6.459 42.884 40.379 1.00 88.43 83 ILE A CA 1
ATOM 588 C C . ILE A 1 82 ? 6.071 42.041 39.163 1.00 90.83 83 ILE A C 1
ATOM 589 O O . ILE A 1 82 ? 6.166 42.534 38.036 1.00 82.90 83 ILE A O 1
ATOM 594 N N . GLU A 1 83 ? 5.628 40.792 39.404 1.00 87.48 84 GLU A N 1
ATOM 595 C CA . GLU A 1 83 ? 5.057 39.936 38.371 1.00 97.81 84 GLU A CA 1
ATOM 596 C C . GLU A 1 83 ? 4.011 40.727 37.592 1.00 106.16 84 GLU A C 1
ATOM 597 O O . GLU A 1 83 ? 4.023 40.684 36.371 1.00 97.10 84 GLU A O 1
ATOM 599 N N . ASP A 1 84 ?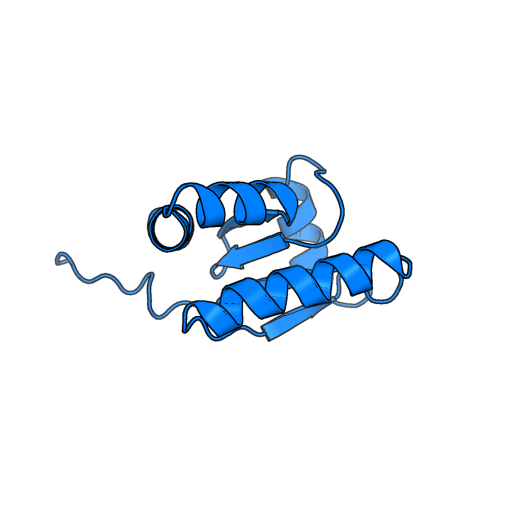 3.146 41.478 38.297 1.00 121.39 85 ASP A N 1
ATOM 600 C CA . ASP A 1 84 ? 2.128 42.298 37.644 1.00 102.19 85 ASP A CA 1
ATOM 601 C C . ASP A 1 84 ? 2.814 43.368 36.787 1.00 99.59 85 ASP A C 1
ATOM 602 O O . ASP A 1 84 ? 2.730 43.302 35.564 1.00 100.69 85 ASP A O 1
ATOM 607 N N . ALA A 1 85 ? 3.547 44.295 37.422 1.00 90.31 86 ALA A N 1
ATOM 608 C CA . ALA A 1 85 ? 4.238 45.387 36.742 1.00 83.53 86 ALA A CA 1
ATOM 609 C C . ALA A 1 85 ? 4.950 44.899 35.474 1.00 107.21 86 ALA A C 1
ATOM 610 O O . ALA A 1 85 ? 4.920 45.565 34.437 1.00 104.47 86 ALA A O 1
ATOM 612 N N . ASN A 1 86 ? 5.590 43.723 35.553 1.00 107.33 87 ASN A N 1
ATOM 613 C CA . ASN A 1 86 ? 6.403 43.222 34.458 1.00 94.74 87 ASN A CA 1
ATOM 614 C C . ASN A 1 86 ? 5.530 42.872 33.256 1.00 94.67 87 ASN A C 1
ATOM 615 O O . ASN A 1 86 ? 5.895 43.184 32.123 1.00 101.46 87 ASN A O 1
ATOM 620 N N . GLU A 1 87 ? 4.381 42.228 33.514 1.00 98.99 88 GLU A N 1
ATOM 621 C CA . GLU A 1 87 ? 3.494 41.784 32.450 1.00 93.75 88 GLU A CA 1
ATOM 622 C C . GLU 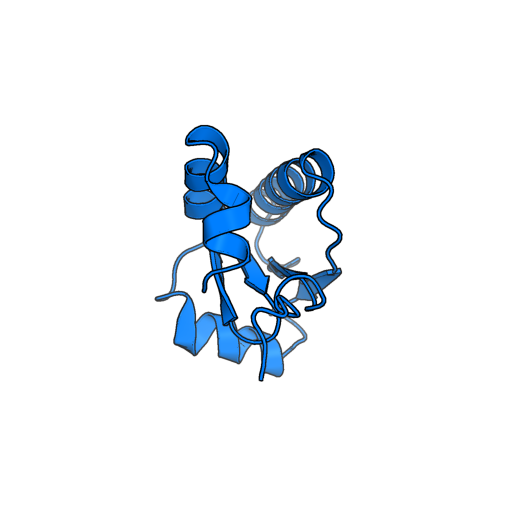A 1 87 ? 2.847 43.000 31.791 1.00 92.40 88 GLU A C 1
ATOM 623 O O . GLU A 1 87 ? 2.728 43.053 30.568 1.00 102.45 88 GLU A O 1
ATOM 629 N N . GLU A 1 88 ? 2.499 44.004 32.604 1.00 95.56 89 GLU A N 1
ATOM 630 C CA . GLU A 1 88 ? 1.940 45.258 32.110 1.00 108.65 89 GLU A CA 1
ATOM 631 C C . GLU A 1 88 ? 3.037 46.210 31.599 1.00 105.29 89 GLU A C 1
ATOM 632 O O . GLU A 1 88 ? 2.764 47.384 31.338 1.00 95.20 89 GLU A O 1
ATOM 638 N N . TYR A 1 89 ? 4.272 45.700 31.437 1.00 91.01 90 TYR A N 1
ATOM 639 C CA . TYR A 1 89 ? 5.388 46.467 30.900 1.00 86.94 90 TYR A CA 1
ATOM 640 C C . TYR A 1 89 ? 5.531 47.796 31.637 1.00 82.66 90 TYR A C 1
ATOM 641 O O . TYR A 1 89 ? 5.647 48.845 31.005 1.00 77.15 90 TYR A O 1
ATOM 650 N N . ARG A 1 90 ? 5.564 47.740 32.972 1.00 92.73 91 ARG A N 1
ATOM 651 C CA . ARG A 1 90 ? 5.606 48.958 33.769 1.00 108.57 91 ARG A CA 1
ATOM 652 C C . ARG A 1 90 ? 6.693 48.883 34.847 1.00 113.31 91 ARG A C 1
ATOM 653 O O . ARG A 1 90 ? 6.692 49.696 35.773 1.00 102.83 91 ARG A O 1
ATOM 661 N N . LEU A 1 91 ? 7.635 47.933 34.705 1.00 107.92 92 LEU A N 1
ATOM 662 C CA . LEU A 1 91 ? 8.523 47.551 35.794 1.00 83.14 92 LEU A CA 1
ATOM 663 C C . LEU A 1 91 ? 9.469 48.688 36.156 1.00 73.28 92 LEU A C 1
ATOM 664 O O . LEU A 1 91 ? 9.675 48.955 37.338 1.00 83.68 92 LEU A O 1
ATOM 669 N N . ARG A 1 92 ? 10.004 49.370 35.143 1.00 75.35 93 ARG A N 1
ATOM 670 C CA . ARG A 1 92 ? 11.051 50.350 35.377 1.00 81.02 93 ARG A CA 1
ATOM 671 C C . ARG A 1 92 ? 10.433 51.617 35.958 1.00 94.41 93 ARG A C 1
ATOM 672 O O . ARG A 1 92 ? 11.102 52.376 36.665 1.00 102.52 93 ARG A O 1
ATOM 680 N N . GLU A 1 93 ? 9.135 51.789 35.673 1.00 105.85 94 GLU A N 1
ATOM 681 C CA . GLU A 1 93 ? 8.315 52.851 36.229 1.00 91.23 94 GLU A CA 1
ATOM 682 C C . GLU A 1 93 ? 8.079 52.616 37.724 1.00 91.61 94 GLU A C 1
ATOM 683 O O . GLU A 1 93 ? 8.485 53.494 38.499 1.00 89.51 94 GLU A O 1
ATOM 689 N N . LEU A 1 94 ? 7.479 51.457 38.131 1.00 72.59 95 LEU A N 1
ATOM 690 C CA . LEU A 1 94 ? 7.353 51.188 39.574 1.00 91.72 95 LEU A CA 1
ATOM 691 C C . LEU A 1 94 ? 8.718 51.384 40.206 1.00 97.59 95 LEU A C 1
ATOM 692 O O . LEU A 1 94 ? 8.808 52.054 41.232 1.00 118.75 95 LEU A O 1
ATOM 694 N N . LEU A 1 95 ? 9.761 50.902 39.509 1.00 95.43 96 LEU A N 1
ATOM 695 C CA . LEU A 1 95 ? 11.096 50.865 40.077 1.00 92.99 96 LEU A CA 1
ATOM 696 C C . LEU A 1 95 ? 11.673 52.263 40.298 1.00 84.01 96 LEU A C 1
ATOM 697 O O . LEU A 1 95 ? 12.305 52.510 41.330 1.00 81.21 96 LEU A O 1
ATOM 702 N N . TYR A 1 96 ? 11.503 53.163 39.328 1.00 83.72 97 TYR A N 1
ATOM 703 C CA . TYR A 1 96 ? 12.318 54.373 39.374 1.00 101.17 97 TYR A CA 1
ATOM 704 C C . TYR A 1 96 ? 11.478 55.629 39.567 1.00 104.41 97 TYR A C 1
ATOM 705 O O . TYR A 1 96 ? 12.001 56.742 39.534 1.00 108.71 97 TYR A O 1
ATOM 714 N N . GLU A 1 97 ? 10.182 55.445 39.805 1.00 109.96 98 GLU A N 1
ATOM 715 C CA . GLU A 1 97 ? 9.379 56.580 40.216 1.00 109.83 98 GLU A CA 1
ATOM 716 C C . GLU A 1 97 ? 8.629 56.293 41.522 1.00 110.01 98 GLU A C 1
ATOM 717 O O . GLU A 1 97 ? 7.455 56.633 41.620 1.00 117.49 98 GLU A O 1
ATOM 723 N N . THR A 1 98 ? 9.295 55.688 42.522 1.00 99.01 99 THR A N 1
ATOM 724 C CA . THR A 1 98 ? 8.714 55.518 43.848 1.00 93.62 99 THR A CA 1
ATOM 725 C C . THR A 1 98 ? 9.613 56.121 44.931 1.00 94.30 99 THR A C 1
ATOM 726 O O . THR A 1 98 ? 10.104 57.233 44.709 1.00 114.54 99 THR A O 1
#